Protein AF-A0A261BVT7-F1 (afdb_monomer_lite)

Organism: NCBI:txid1503980

pLDDT: mean 79.09, std 13.69, range [41.91, 94.5]

Secondary structure (DSSP, 8-state):
-PPPPP-TTS-GGGSS-HHHHHHHHTS--GGGTS---THHHHHHHHHHHHHHHHHHHHHHHHTTSPPPSB-TTT-SB--S-HHHHHH-----TTT--TTTTT-EEEHHHHHHHH---HHHHHTSSSPPP-EEE--SS-TTSPPEEEEETT-

Foldseek 3Di:
DDDDDDDPPDDPVVPQPPVNVVVVVPDDPCVVVDPPDPVVVVVLVVVVVVVVVVLVVVLVVVPVDDQDQAAPPPRHGQDDAPCCSQFVHRHHPVRADCPPQFPWDWPVRCCVVVVDDPCRQDPDPPHFTWDWAQDPVDNPDGTITIGGNND

Radius of gyration: 29.92 Å; chains: 1; bounding box: 93×39×51 Å

InterPro domains:
  IPR000465 XPA/RAD14 [PTHR10142] (12-151)
  IPR000465 XPA/RAD14 [TIGR00598] (71-151)
  IPR009061 Putative DNA-binding domain superfamily [SSF46955] (101-151)
  IPR022652 Zinc finger, XPA-type, conserved site [PF01286] (69-99)
  IPR022656 XPA, C-terminal [PF05181] (101-151)
  IPR037129 XPA domain superfamily [G3DSA:3.90.530.10] (66-151)

Structure (mmCIF, N/CA/C/O backbone):
data_AF-A0A261BVT7-F1
#
_entry.id   AF-A0A261BVT7-F1
#
loop_
_atom_site.group_PDB
_atom_site.id
_atom_site.type_symbol
_atom_site.label_atom_id
_atom_site.label_alt_id
_atom_site.label_comp_id
_atom_site.label_asym_id
_atom_site.label_entity_id
_atom_site.label_seq_id
_atom_site.pdbx_PDB_ins_code
_atom_site.Cartn_x
_atom_site.Cartn_y
_atom_site.Cartn_z
_atom_site.occupancy
_atom_site.B_iso_or_equiv
_atom_site.auth_seq_id
_atom_site.auth_comp_id
_atom_site.auth_asym_id
_atom_site.auth_atom_id
_atom_site.pdbx_PDB_model_num
ATOM 1 N N . MET A 1 1 ? 75.174 -2.962 -28.114 1.00 41.91 1 MET A N 1
ATOM 2 C CA . MET A 1 1 ? 73.887 -2.238 -28.011 1.00 41.91 1 MET A CA 1
ATOM 3 C C . MET A 1 1 ? 74.104 -0.997 -27.157 1.00 41.91 1 MET A C 1
ATOM 5 O O . MET A 1 1 ? 74.543 -1.168 -26.023 1.00 41.91 1 MET A O 1
ATOM 9 N N . PRO A 1 2 ? 73.904 0.227 -27.673 1.00 44.81 2 PRO A N 1
ATOM 10 C CA . PRO A 1 2 ? 74.130 1.431 -26.883 1.00 44.81 2 PRO A CA 1
ATOM 11 C C . PRO A 1 2 ? 72.996 1.585 -25.864 1.00 44.81 2 PRO A C 1
ATOM 13 O O . PRO A 1 2 ? 71.818 1.528 -26.219 1.00 44.81 2 PRO A O 1
ATOM 16 N N . LYS A 1 3 ? 73.344 1.744 -24.584 1.00 52.00 3 LYS A N 1
ATOM 17 C CA . LYS A 1 3 ? 72.365 2.077 -23.545 1.00 52.00 3 LYS A CA 1
ATOM 18 C C . LYS A 1 3 ? 71.929 3.529 -23.745 1.00 52.00 3 LYS A C 1
ATOM 20 O O . LYS A 1 3 ? 72.777 4.415 -23.800 1.00 52.00 3 LYS A O 1
ATOM 25 N N . ARG A 1 4 ? 70.618 3.760 -23.890 1.00 57.75 4 ARG A N 1
ATOM 26 C CA . ARG A 1 4 ? 70.042 5.110 -23.989 1.00 57.75 4 ARG A CA 1
ATOM 27 C C . ARG A 1 4 ? 70.351 5.870 -22.699 1.00 57.75 4 ARG A C 1
ATOM 29 O O . ARG A 1 4 ? 69.926 5.450 -21.627 1.00 57.75 4 ARG A O 1
ATOM 36 N N . GLY A 1 5 ? 71.122 6.948 -22.813 1.00 56.19 5 GLY A N 1
ATOM 37 C CA . GLY A 1 5 ? 71.353 7.888 -21.722 1.00 56.19 5 GLY A CA 1
ATOM 38 C C . GLY A 1 5 ? 70.096 8.714 -21.461 1.00 56.19 5 GLY A C 1
ATOM 39 O O . GLY A 1 5 ? 69.426 9.141 -22.400 1.00 56.19 5 GLY A O 1
ATOM 40 N N . TYR A 1 6 ? 69.767 8.908 -20.186 1.00 54.75 6 TYR A N 1
ATOM 41 C CA . TYR A 1 6 ? 68.692 9.793 -19.748 1.00 54.75 6 TYR A CA 1
ATOM 42 C C . TYR A 1 6 ? 69.136 11.252 -19.908 1.00 54.75 6 TYR A C 1
ATOM 44 O O . TYR A 1 6 ? 70.180 11.632 -19.380 1.00 54.75 6 TYR A O 1
ATOM 52 N N . ASN A 1 7 ? 68.355 12.049 -20.644 1.00 53.72 7 ASN A N 1
ATOM 53 C CA . ASN A 1 7 ? 68.636 13.460 -20.902 1.00 53.72 7 ASN A CA 1
ATOM 54 C C . ASN A 1 7 ? 67.573 14.317 -20.180 1.00 53.72 7 ASN A C 1
ATOM 56 O O . ASN A 1 7 ? 66.395 14.230 -20.529 1.00 53.72 7 ASN A O 1
ATOM 60 N N . PRO A 1 8 ? 67.935 15.104 -19.153 1.00 53.03 8 PRO A N 1
ATOM 61 C CA . PRO A 1 8 ? 66.975 15.714 -18.226 1.00 53.03 8 PRO A CA 1
ATOM 62 C C . PRO A 1 8 ? 66.266 16.974 -18.760 1.00 53.03 8 PRO A C 1
ATOM 64 O O . PRO A 1 8 ? 65.422 17.525 -18.061 1.00 53.03 8 PRO A O 1
ATOM 67 N N . SER A 1 9 ? 66.577 17.417 -19.982 1.00 56.00 9 SER A N 1
ATOM 68 C CA . SER A 1 9 ? 66.140 18.711 -20.538 1.00 56.00 9 SER A CA 1
ATOM 69 C C . SER A 1 9 ? 64.932 18.647 -21.488 1.00 56.00 9 SER A C 1
ATOM 71 O O . SER A 1 9 ? 64.625 19.646 -22.129 1.00 56.00 9 SER A O 1
ATOM 73 N N . ALA A 1 10 ? 64.271 17.494 -21.633 1.00 54.81 10 ALA A N 1
ATOM 74 C CA . ALA A 1 10 ? 63.135 17.328 -22.547 1.00 54.81 10 ALA A CA 1
ATOM 75 C C . ALA A 1 10 ? 61.794 17.675 -21.865 1.00 54.81 10 ALA A C 1
ATOM 77 O O . ALA A 1 10 ? 61.573 17.291 -20.710 1.00 54.81 10 ALA A O 1
ATOM 78 N N . SER A 1 11 ? 60.911 18.388 -22.573 1.00 62.41 11 SER A N 1
ATOM 79 C CA . SER A 1 11 ? 59.535 18.703 -22.151 1.00 62.41 11 SER A CA 1
ATOM 80 C C . SER A 1 11 ? 58.734 17.421 -21.874 1.00 62.41 11 SER A C 1
ATOM 82 O O . SER A 1 11 ? 59.046 16.358 -22.409 1.00 62.41 11 SER A O 1
ATOM 84 N N . GLU A 1 12 ? 57.720 17.482 -20.999 1.00 57.53 12 GLU A N 1
ATOM 85 C CA . GLU A 1 12 ? 56.992 16.282 -20.531 1.00 57.53 12 GLU A CA 1
ATOM 86 C C . GLU A 1 12 ? 56.372 15.450 -21.665 1.00 57.53 12 GLU A C 1
ATOM 88 O O . GLU A 1 12 ? 56.275 14.230 -21.553 1.00 57.53 12 GLU A O 1
ATOM 93 N N . GLU A 1 13 ? 56.054 16.081 -22.794 1.00 53.75 13 GLU A N 1
ATOM 94 C CA . GLU A 1 13 ? 55.512 15.424 -23.985 1.00 53.75 13 GLU A CA 1
ATOM 95 C C . GLU A 1 13 ? 56.545 14.566 -24.739 1.00 53.75 13 GLU A C 1
ATOM 97 O O . GLU A 1 13 ? 56.171 13.602 -25.413 1.00 53.75 13 GLU A O 1
ATOM 102 N N . ASP A 1 14 ? 57.843 14.846 -24.600 1.00 55.53 14 ASP A N 1
ATOM 103 C CA . ASP A 1 14 ? 58.936 14.100 -25.245 1.00 55.53 14 ASP A CA 1
ATOM 104 C C . ASP A 1 14 ? 59.405 12.886 -24.428 1.00 55.53 14 ASP A C 1
ATOM 106 O O . ASP A 1 14 ? 60.167 1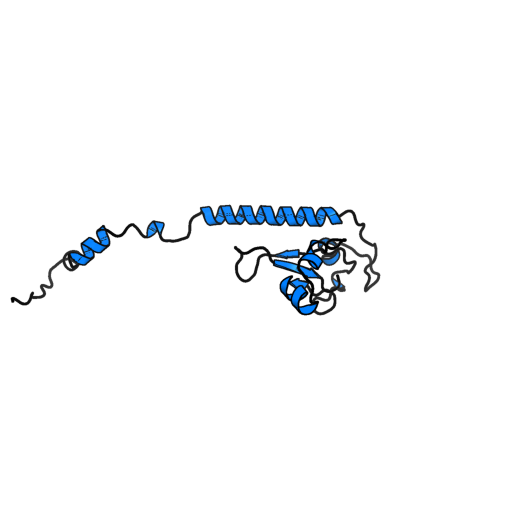2.048 -24.917 1.00 55.53 14 ASP A O 1
ATOM 110 N N . LYS A 1 15 ? 58.928 12.755 -23.184 1.00 61.94 15 LYS A N 1
ATOM 111 C CA . LYS A 1 15 ? 59.216 11.606 -22.307 1.00 61.94 15 LYS A CA 1
ATOM 112 C C . LYS A 1 15 ? 58.248 10.444 -22.505 1.00 61.94 15 LYS A C 1
ATOM 114 O O . LYS A 1 15 ? 58.537 9.337 -22.053 1.00 61.94 15 LYS A O 1
ATOM 119 N N . ILE A 1 16 ? 57.120 10.682 -23.173 1.00 64.19 16 ILE A N 1
ATOM 120 C CA . ILE A 1 16 ? 56.089 9.667 -23.376 1.00 64.19 16 ILE A CA 1
ATOM 121 C C . ILE A 1 16 ? 56.555 8.720 -24.491 1.00 64.19 16 ILE A C 1
ATOM 123 O O . ILE A 1 16 ? 56.789 9.173 -25.620 1.00 64.19 16 ILE A O 1
ATOM 127 N N . PRO A 1 17 ? 56.714 7.414 -24.213 1.00 77.00 17 PRO A N 1
ATOM 128 C CA . PRO A 1 17 ? 57.124 6.453 -25.223 1.00 77.00 17 PRO A CA 1
ATOM 129 C C . PRO A 1 17 ? 56.125 6.446 -26.384 1.00 77.00 17 PRO A C 1
ATOM 131 O O . PRO A 1 17 ? 54.917 6.513 -26.180 1.00 77.00 17 PRO A O 1
ATOM 134 N N . ILE A 1 18 ? 56.630 6.323 -27.617 1.00 73.75 18 ILE A N 1
ATOM 135 C CA . ILE A 1 18 ? 55.820 6.310 -28.854 1.00 73.75 18 ILE A CA 1
ATOM 136 C C . ILE A 1 18 ? 54.631 5.347 -28.767 1.00 73.75 18 ILE A C 1
ATOM 138 O O . ILE A 1 18 ? 53.552 5.655 -29.258 1.00 73.75 18 ILE A O 1
ATOM 142 N N . VAL A 1 19 ? 54.822 4.204 -28.106 1.00 71.75 19 VAL A N 1
ATOM 143 C CA . VAL A 1 19 ? 53.765 3.217 -27.878 1.00 71.75 19 VAL A CA 1
ATOM 144 C C . VAL A 1 19 ? 52.605 3.835 -27.096 1.00 71.75 19 VAL A C 1
ATOM 146 O O . VAL A 1 19 ? 51.465 3.716 -27.510 1.00 71.75 19 VAL A O 1
ATOM 149 N N . GLU A 1 20 ? 52.880 4.560 -26.018 1.00 70.25 20 GLU A N 1
ATOM 150 C CA . GLU A 1 20 ? 51.851 5.180 -25.179 1.00 70.25 20 GLU A CA 1
ATOM 151 C C . GLU A 1 20 ? 51.137 6.343 -25.884 1.00 70.25 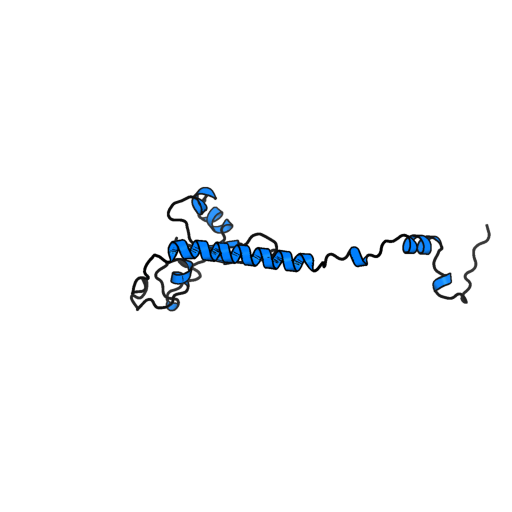20 GLU A C 1
ATOM 153 O O . GLU A 1 20 ? 49.933 6.516 -25.704 1.00 70.25 20 GLU A O 1
ATOM 158 N N . LYS A 1 21 ? 51.830 7.076 -26.769 1.00 73.69 21 LYS A N 1
ATOM 159 C CA . LYS A 1 21 ? 51.184 8.063 -27.655 1.00 73.69 21 LYS A CA 1
ATOM 160 C C . LYS A 1 21 ? 50.197 7.391 -28.614 1.00 73.69 21 LYS A C 1
ATOM 162 O O . LYS A 1 21 ? 49.055 7.824 -28.699 1.00 73.69 21 LYS A O 1
ATOM 167 N N . LEU A 1 22 ? 50.609 6.295 -29.256 1.00 71.81 22 LEU A N 1
ATOM 168 C CA . LEU A 1 22 ? 49.756 5.520 -30.166 1.00 71.81 22 LEU A CA 1
ATOM 169 C C . LEU A 1 22 ? 48.567 4.864 -29.449 1.00 71.81 22 LEU A C 1
ATOM 171 O O . LEU A 1 22 ? 47.490 4.768 -30.028 1.00 71.81 22 LEU A O 1
ATOM 175 N N . TYR A 1 23 ? 48.739 4.420 -28.200 1.00 68.81 23 TYR A N 1
ATOM 176 C CA . TYR A 1 23 ? 47.635 3.889 -27.393 1.00 68.81 23 TYR A CA 1
ATOM 177 C C . TYR A 1 23 ? 46.614 4.976 -27.042 1.00 68.81 23 TYR A C 1
ATOM 179 O O . TYR A 1 23 ? 45.418 4.723 -27.127 1.00 68.81 23 TYR A O 1
ATOM 187 N N . ARG A 1 24 ? 47.073 6.185 -26.698 1.00 66.81 24 ARG A N 1
ATOM 188 C CA . ARG A 1 24 ? 46.198 7.316 -26.358 1.00 66.81 24 ARG A CA 1
ATOM 189 C C . ARG A 1 24 ? 45.479 7.898 -27.578 1.00 66.81 24 ARG A C 1
ATOM 191 O O . ARG A 1 24 ? 44.337 8.314 -27.459 1.00 66.81 24 ARG A O 1
ATOM 198 N N . GLU A 1 25 ? 46.135 7.917 -28.736 1.00 66.62 25 GLU A N 1
ATOM 199 C CA . GLU A 1 25 ? 45.563 8.407 -30.000 1.00 66.62 25 GLU A CA 1
ATOM 200 C C . GLU A 1 25 ? 44.492 7.459 -30.569 1.00 66.62 25 GLU A C 1
ATOM 202 O O . GLU A 1 25 ? 43.563 7.911 -31.229 1.00 66.62 25 GLU A O 1
ATOM 207 N N . ASN A 1 26 ? 44.584 6.156 -30.270 1.00 64.38 26 ASN A N 1
ATOM 208 C CA . ASN A 1 26 ? 43.607 5.145 -30.693 1.00 64.38 26 ASN A CA 1
ATOM 209 C C . ASN A 1 26 ? 42.563 4.788 -29.616 1.00 64.38 26 ASN A C 1
ATOM 211 O O . ASN A 1 26 ? 41.742 3.901 -29.848 1.00 64.38 26 ASN A O 1
ATOM 215 N N . GLN A 1 27 ? 42.582 5.432 -28.443 1.00 62.31 27 GLN A N 1
ATOM 216 C CA . GLN A 1 27 ? 41.505 5.296 -27.461 1.00 62.31 27 GLN A CA 1
ATOM 217 C C . GLN A 1 27 ? 40.349 6.221 -27.849 1.00 62.31 27 GLN A C 1
ATOM 219 O O . GLN A 1 27 ? 40.492 7.444 -27.854 1.00 62.31 27 GLN A O 1
ATOM 224 N N . GLU A 1 28 ? 39.196 5.632 -28.171 1.00 59.94 28 GLU A N 1
ATOM 225 C CA . GLU A 1 28 ? 37.935 6.369 -28.271 1.00 59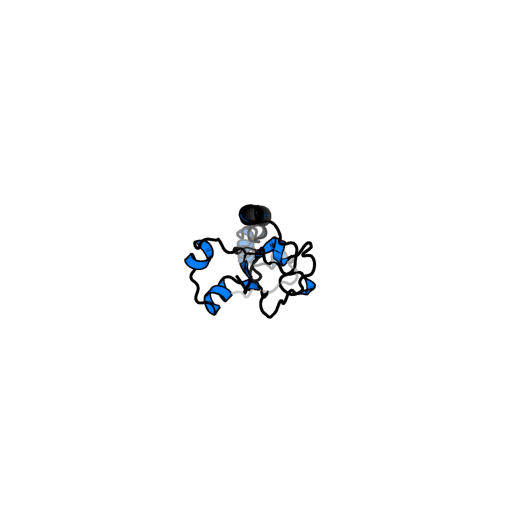.94 28 GLU A CA 1
ATOM 226 C C . GLU A 1 28 ? 37.676 7.090 -26.941 1.00 59.94 28 GLU A C 1
ATOM 228 O O . GLU A 1 28 ? 37.994 6.570 -25.871 1.00 59.94 28 GLU A O 1
ATOM 233 N N . SER A 1 29 ? 37.157 8.317 -26.990 1.00 59.72 29 SER A N 1
ATOM 234 C CA . SER A 1 29 ? 36.967 9.113 -25.784 1.00 59.72 29 SER A CA 1
ATOM 235 C C . SER A 1 29 ? 36.029 8.396 -24.808 1.00 59.72 29 SER A C 1
ATOM 237 O O . SER A 1 29 ? 34.837 8.224 -25.069 1.00 59.72 29 SER A O 1
ATOM 239 N N . ASP A 1 30 ? 36.542 8.070 -23.619 1.00 54.84 30 ASP A N 1
ATOM 240 C CA . ASP A 1 30 ? 35.761 7.504 -22.505 1.00 54.84 30 ASP A CA 1
ATOM 241 C C . ASP A 1 30 ? 34.600 8.420 -22.054 1.00 54.84 30 ASP A C 1
ATOM 243 O O . ASP A 1 30 ? 33.787 8.039 -21.214 1.00 54.84 30 ASP A O 1
ATOM 247 N N . ALA A 1 31 ? 34.475 9.617 -22.640 1.00 54.06 31 ALA A N 1
ATOM 248 C CA . ALA A 1 31 ? 33.324 10.505 -22.510 1.00 54.06 31 ALA A CA 1
ATOM 249 C C . ALA A 1 31 ? 31.991 9.819 -22.872 1.00 54.06 31 ALA A C 1
ATOM 251 O O . ALA A 1 31 ? 30.967 10.161 -22.292 1.00 54.06 31 ALA A O 1
ATOM 252 N N . VAL A 1 32 ? 32.004 8.836 -23.782 1.00 53.09 32 VAL A N 1
ATOM 253 C CA . VAL A 1 32 ? 30.837 7.991 -24.123 1.00 53.09 32 VAL A CA 1
ATOM 254 C C . VAL A 1 32 ? 30.810 6.673 -23.325 1.00 53.09 32 VAL A C 1
ATOM 256 O O . VAL A 1 32 ? 29.826 5.940 -23.356 1.00 53.09 32 VAL A O 1
ATOM 259 N N . GLY A 1 33 ? 31.866 6.362 -22.568 1.00 52.06 33 GLY A N 1
ATOM 260 C CA . GLY A 1 33 ? 31.965 5.161 -21.728 1.00 52.06 33 GLY A CA 1
ATOM 261 C C . GLY A 1 33 ? 31.414 5.327 -20.305 1.00 52.06 33 GLY A C 1
ATOM 262 O O . GLY A 1 33 ? 31.266 4.339 -19.583 1.00 52.06 33 GLY A O 1
ATOM 263 N N . GLY A 1 34 ? 31.100 6.555 -19.880 1.00 51.72 34 GLY A N 1
ATOM 264 C CA . GLY A 1 34 ? 30.497 6.841 -18.578 1.00 51.72 34 GLY A CA 1
ATOM 265 C C . GLY A 1 34 ? 28.973 6.727 -18.627 1.00 51.72 34 GLY A C 1
ATOM 266 O O . GLY A 1 34 ? 28.317 7.607 -19.168 1.00 51.72 34 GLY A O 1
ATOM 267 N N . GLY A 1 35 ? 28.403 5.664 -18.052 1.00 54.34 35 GLY A N 1
ATOM 268 C CA . GLY A 1 35 ? 26.960 5.362 -18.036 1.00 54.34 35 GLY A CA 1
ATOM 269 C C . GLY A 1 35 ? 26.076 6.304 -17.199 1.00 54.34 35 GLY A C 1
ATOM 270 O O . GLY A 1 35 ? 25.351 5.840 -16.324 1.00 54.34 35 GLY A O 1
ATOM 271 N N . PHE A 1 36 ? 26.139 7.607 -17.467 1.00 49.12 36 PHE A N 1
ATOM 272 C CA . PHE A 1 36 ? 25.205 8.637 -17.010 1.00 49.12 36 PHE A CA 1
ATOM 273 C C . PHE A 1 36 ? 24.622 9.320 -18.254 1.00 49.12 36 PHE A C 1
ATOM 275 O O . PHE A 1 36 ? 25.062 10.397 -18.644 1.00 49.12 36 PHE A O 1
ATOM 282 N N . CYS A 1 37 ? 23.693 8.654 -18.936 1.00 55.12 37 CYS A N 1
ATOM 283 C CA . CYS A 1 37 ? 22.923 9.244 -20.030 1.00 55.12 37 CYS A CA 1
ATOM 284 C C . CYS A 1 37 ? 21.598 9.796 -19.483 1.00 55.12 37 CYS A C 1
ATOM 286 O O . CYS A 1 37 ? 20.912 9.089 -18.752 1.00 55.12 37 CYS A O 1
ATOM 288 N N . ASP A 1 38 ? 21.214 11.020 -19.859 1.00 55.12 38 ASP A N 1
ATOM 289 C CA . ASP A 1 38 ? 19.917 11.631 -19.505 1.00 55.12 38 ASP A CA 1
ATOM 290 C C . ASP A 1 38 ? 18.705 10.758 -19.914 1.00 55.12 38 ASP A C 1
ATOM 292 O O . ASP A 1 38 ? 17.642 10.821 -19.295 1.00 55.12 38 ASP A O 1
ATOM 296 N N . ASP A 1 39 ? 18.871 9.872 -20.906 1.00 58.62 39 ASP A N 1
ATOM 297 C CA . ASP A 1 39 ? 17.891 8.840 -21.275 1.00 58.62 39 ASP A CA 1
ATOM 298 C C . ASP A 1 39 ? 17.489 7.924 -20.100 1.00 58.62 39 ASP A C 1
ATOM 300 O O . ASP A 1 39 ? 16.347 7.459 -20.040 1.00 58.62 39 ASP A O 1
ATOM 304 N N . ASP A 1 40 ? 18.392 7.655 -19.147 1.00 63.59 40 ASP A N 1
ATOM 305 C CA . ASP A 1 40 ? 18.088 6.807 -17.987 1.00 63.59 40 ASP A CA 1
ATOM 306 C C . ASP A 1 40 ? 17.066 7.467 -17.039 1.00 63.59 40 ASP A C 1
ATOM 308 O O . ASP A 1 40 ? 16.251 6.759 -16.431 1.00 63.59 40 ASP A O 1
ATOM 312 N N . ASP A 1 41 ? 17.065 8.799 -16.945 1.00 71.31 41 ASP A N 1
ATOM 313 C CA . ASP A 1 41 ? 16.171 9.554 -16.064 1.00 71.31 41 ASP A CA 1
ATOM 314 C C . ASP A 1 41 ? 14.753 9.648 -16.655 1.00 71.31 41 ASP A C 1
ATOM 316 O O . ASP A 1 41 ? 13.774 9.348 -15.963 1.00 71.31 41 ASP A O 1
ATOM 320 N N . GLU A 1 42 ? 14.613 9.922 -17.960 1.00 76.50 42 GLU A N 1
ATOM 321 C CA . GLU A 1 42 ? 13.298 9.943 -18.629 1.00 76.50 42 GLU A CA 1
ATOM 322 C C . GLU A 1 42 ? 12.613 8.560 -18.575 1.00 76.50 42 GLU A C 1
ATOM 324 O O . GLU A 1 42 ? 11.400 8.424 -18.353 1.00 76.50 42 GLU A O 1
ATOM 329 N N . VAL A 1 43 ? 13.396 7.488 -18.735 1.00 77.69 43 VAL A N 1
ATOM 330 C CA . VAL A 1 43 ? 12.893 6.113 -18.625 1.00 77.69 43 VAL A CA 1
ATOM 331 C C . VAL A 1 43 ? 12.406 5.813 -17.206 1.00 77.69 43 VAL A C 1
ATOM 333 O O . VAL A 1 43 ? 11.394 5.116 -17.040 1.00 77.69 43 VAL A O 1
ATOM 336 N N . GLN A 1 44 ? 13.091 6.324 -16.183 1.00 77.19 44 GLN A N 1
ATOM 337 C CA . GLN A 1 44 ? 12.691 6.152 -14.791 1.00 77.19 44 GLN A CA 1
ATOM 338 C C . GLN A 1 44 ? 11.375 6.883 -14.486 1.00 77.19 44 GLN A C 1
ATOM 340 O O . GLN A 1 44 ? 10.457 6.260 -13.942 1.00 77.19 44 GLN A O 1
ATOM 345 N N . GLU A 1 45 ? 11.224 8.139 -14.908 1.00 80.81 45 GLU A N 1
ATOM 346 C CA . GLU A 1 45 ? 9.981 8.902 -14.720 1.00 80.81 45 GLU A CA 1
ATOM 347 C C . GLU A 1 45 ? 8.782 8.209 -15.378 1.00 80.81 45 GLU A C 1
ATOM 349 O O . GLU A 1 45 ? 7.716 8.044 -14.775 1.00 80.81 45 GLU A O 1
ATOM 354 N N . ARG A 1 46 ? 8.959 7.708 -16.607 1.00 83.44 46 ARG A N 1
ATOM 355 C CA . ARG A 1 46 ? 7.911 6.957 -17.311 1.00 83.44 46 ARG A CA 1
ATOM 356 C C . ARG A 1 46 ? 7.478 5.717 -16.526 1.00 83.44 46 ARG A C 1
ATOM 358 O O . ARG A 1 46 ? 6.288 5.397 -16.477 1.00 83.44 46 ARG A O 1
ATOM 365 N N . ARG A 1 47 ? 8.421 4.995 -15.912 1.00 80.62 47 ARG A N 1
ATOM 366 C CA . ARG A 1 47 ? 8.114 3.814 -15.083 1.00 80.62 47 ARG A CA 1
ATOM 367 C C . ARG A 1 47 ? 7.310 4.188 -13.843 1.00 80.62 47 ARG A C 1
ATOM 369 O O . ARG A 1 47 ? 6.391 3.450 -13.487 1.00 80.62 47 ARG A O 1
ATOM 376 N N . GLU A 1 48 ? 7.633 5.312 -13.216 1.00 82.62 48 GLU A N 1
ATOM 377 C CA . GLU A 1 48 ? 6.924 5.834 -12.045 1.00 82.62 48 GLU A CA 1
ATOM 378 C C . GLU A 1 48 ? 5.487 6.225 -12.383 1.00 82.62 48 GLU A C 1
ATOM 380 O O . GLU A 1 48 ? 4.553 5.758 -11.732 1.00 82.62 48 GLU A O 1
ATOM 385 N N . GLN A 1 49 ? 5.277 6.946 -13.484 1.00 84.25 49 GLN A N 1
ATOM 386 C CA . GLN A 1 49 ? 3.932 7.288 -13.954 1.00 84.25 49 GLN A CA 1
ATOM 387 C C . GLN A 1 49 ? 3.075 6.038 -14.220 1.00 84.25 49 GLN A C 1
ATOM 389 O O . GLN A 1 49 ? 1.891 5.984 -13.868 1.00 84.25 49 GLN A O 1
ATOM 394 N N . ILE A 1 50 ? 3.667 4.996 -14.818 1.00 83.38 50 ILE A N 1
ATOM 395 C CA . ILE A 1 50 ? 2.973 3.727 -15.076 1.00 83.38 50 ILE A CA 1
ATOM 396 C C . ILE A 1 50 ? 2.593 3.034 -13.763 1.00 83.38 50 ILE A C 1
ATOM 398 O O . ILE A 1 50 ? 1.489 2.484 -13.664 1.00 83.38 50 ILE A O 1
ATOM 402 N N . SER A 1 51 ? 3.479 3.017 -12.766 1.00 82.12 51 SER A N 1
ATOM 403 C CA . SER A 1 51 ? 3.191 2.337 -11.505 1.00 82.12 51 SER A CA 1
ATOM 404 C C . SER A 1 51 ? 2.159 3.079 -10.661 1.00 82.12 51 SER A C 1
ATOM 406 O O . SER A 1 51 ? 1.224 2.445 -10.162 1.00 82.12 51 SER A O 1
ATOM 408 N N . GLU A 1 52 ? 2.218 4.409 -10.614 1.00 83.69 52 GLU A N 1
ATOM 409 C CA . GLU A 1 52 ? 1.184 5.232 -9.988 1.00 83.69 52 GLU A CA 1
ATOM 410 C C . GLU A 1 52 ? -0.185 5.031 -10.638 1.00 83.69 52 GLU A C 1
ATOM 412 O O . GLU A 1 52 ? -1.192 4.865 -9.947 1.00 83.69 52 GLU A O 1
ATOM 417 N N . MET A 1 53 ? -0.246 5.001 -11.973 1.00 82.44 53 MET A N 1
ATOM 418 C CA . MET A 1 53 ? -1.502 4.776 -12.688 1.00 82.44 53 MET A CA 1
ATOM 419 C C . MET A 1 53 ? -2.090 3.394 -12.379 1.00 82.44 53 MET A C 1
ATOM 421 O O . MET A 1 53 ? -3.307 3.256 -12.231 1.00 82.44 53 MET A O 1
ATOM 425 N N . ARG A 1 54 ? -1.243 2.363 -12.251 1.00 83.75 54 ARG A N 1
ATOM 426 C CA . ARG A 1 54 ? -1.678 1.017 -11.847 1.00 83.75 54 ARG A CA 1
ATOM 427 C C . ARG A 1 54 ? -2.233 1.006 -10.426 1.00 83.75 54 ARG A C 1
ATOM 429 O O . ARG A 1 54 ? -3.286 0.408 -10.217 1.00 83.75 54 ARG A O 1
ATOM 436 N N . GLN A 1 55 ? -1.571 1.681 -9.487 1.00 80.88 55 GLN A N 1
ATOM 437 C CA . GLN A 1 55 ? -2.041 1.787 -8.105 1.00 80.88 55 GLN A CA 1
ATOM 438 C C . GLN A 1 55 ? -3.388 2.519 -8.037 1.00 80.88 55 GLN A C 1
ATOM 440 O O . GLN A 1 55 ? -4.344 1.984 -7.484 1.00 80.88 55 GLN A O 1
ATOM 445 N N . LYS A 1 56 ? -3.514 3.671 -8.711 1.00 81.44 56 LYS A N 1
ATOM 446 C CA . LYS A 1 56 ? -4.770 4.438 -8.787 1.00 81.44 56 LYS A CA 1
ATOM 447 C C . LYS A 1 56 ? -5.925 3.609 -9.354 1.00 81.44 56 LYS A C 1
ATOM 449 O O . LYS A 1 56 ? -7.038 3.683 -8.845 1.00 81.44 56 LYS A O 1
ATOM 454 N N . ARG A 1 57 ? -5.674 2.790 -10.384 1.00 80.88 57 ARG A N 1
ATOM 455 C CA . ARG A 1 57 ? -6.690 1.872 -10.933 1.00 80.88 57 ARG A CA 1
ATOM 456 C C . ARG A 1 57 ? -7.096 0.791 -9.933 1.00 80.88 57 ARG A C 1
ATOM 458 O O . ARG A 1 57 ? -8.284 0.517 -9.813 1.00 80.88 57 ARG A O 1
ATOM 465 N N . ALA A 1 58 ? -6.137 0.184 -9.233 1.00 77.38 58 ALA A N 1
ATOM 466 C CA . ALA A 1 58 ? -6.427 -0.814 -8.204 1.00 77.38 58 ALA A CA 1
ATOM 467 C C . ALA A 1 58 ? -7.254 -0.221 -7.051 1.00 77.38 58 ALA A C 1
ATOM 469 O O . ALA A 1 58 ? -8.239 -0.829 -6.635 1.00 77.38 58 ALA A O 1
ATOM 470 N N . ASP A 1 59 ? -6.915 0.986 -6.597 1.00 78.38 59 ASP A N 1
ATOM 471 C CA . ASP A 1 59 ? -7.656 1.681 -5.542 1.00 78.38 59 ASP A CA 1
ATOM 472 C C . ASP A 1 59 ? -9.062 2.108 -6.006 1.00 78.38 59 ASP A C 1
ATOM 474 O O . ASP A 1 59 ? -10.029 1.969 -5.257 1.00 78.38 59 ASP A O 1
ATOM 478 N N . ALA A 1 60 ? -9.221 2.529 -7.266 1.00 76.44 60 ALA A N 1
ATOM 479 C CA . ALA A 1 60 ? -10.520 2.899 -7.835 1.00 76.44 60 ALA A CA 1
ATOM 480 C C . ALA A 1 60 ? -11.519 1.730 -7.918 1.00 76.44 60 ALA A C 1
ATOM 482 O O . ALA A 1 60 ? -12.722 1.945 -7.805 1.00 76.44 60 ALA A O 1
ATOM 483 N N . ILE A 1 61 ? -11.051 0.486 -8.077 1.00 73.88 61 ILE A N 1
ATOM 484 C CA . ILE A 1 61 ? -11.933 -0.696 -8.040 1.00 73.88 61 ILE A CA 1
ATOM 485 C C . ILE A 1 61 ? -12.576 -0.853 -6.652 1.00 73.88 61 ILE A C 1
ATOM 487 O O . ILE A 1 61 ? -13.679 -1.385 -6.533 1.00 73.88 61 ILE A O 1
ATOM 491 N N . HIS A 1 62 ? -11.900 -0.394 -5.598 1.00 69.31 62 HIS A N 1
ATOM 492 C CA . HIS A 1 62 ? -12.316 -0.582 -4.209 1.00 69.31 62 HIS A CA 1
ATOM 493 C C . HIS A 1 62 ? -12.912 0.668 -3.547 1.00 69.31 62 HIS A C 1
ATOM 495 O O . HIS A 1 62 ? -13.473 0.560 -2.456 1.00 69.31 62 HIS A O 1
ATOM 501 N N . SER A 1 63 ? -12.872 1.828 -4.211 1.00 67.50 63 SER A N 1
ATOM 502 C CA . SER A 1 63 ? -13.462 3.084 -3.717 1.00 67.50 63 SER A CA 1
ATOM 503 C C . SER A 1 63 ? -14.992 3.060 -3.633 1.00 67.50 63 SER A C 1
ATOM 505 O O . SER A 1 63 ? -15.592 3.929 -3.010 1.00 67.50 63 SER A O 1
ATOM 507 N N . SER A 1 64 ? -15.634 2.056 -4.237 1.00 68.75 64 SER A N 1
ATOM 508 C CA . SER A 1 64 ? -17.089 1.864 -4.172 1.00 68.75 64 SER A CA 1
ATOM 509 C C . SER A 1 64 ? -17.576 1.370 -2.802 1.00 68.75 64 SER A C 1
ATOM 511 O O . SER A 1 64 ? -18.780 1.349 -2.553 1.00 68.75 64 SER A O 1
ATOM 513 N N . ILE A 1 65 ? -16.669 0.951 -1.912 1.00 76.50 65 ILE A N 1
ATOM 514 C CA . ILE A 1 65 ? -17.015 0.469 -0.571 1.00 76.50 65 ILE A CA 1
ATOM 515 C C . ILE A 1 65 ? -17.119 1.667 0.376 1.00 76.50 65 ILE A C 1
ATOM 517 O O . ILE A 1 65 ? -16.153 2.404 0.571 1.00 76.50 65 ILE A O 1
ATOM 521 N N . LYS A 1 66 ? -18.299 1.853 0.978 1.00 75.00 66 LYS A N 1
ATOM 522 C CA . LYS A 1 66 ? -18.536 2.920 1.954 1.00 75.00 66 LYS A CA 1
ATOM 523 C C . LYS A 1 66 ? -17.721 2.661 3.226 1.00 75.00 66 LYS A C 1
ATOM 525 O O . LYS A 1 66 ? -17.733 1.545 3.744 1.00 75.00 66 LYS A O 1
ATOM 530 N N . ALA A 1 67 ? -17.057 3.703 3.727 1.00 74.38 67 ALA A N 1
ATOM 531 C CA . ALA A 1 67 ? -16.402 3.675 5.029 1.00 74.38 67 ALA A CA 1
ATOM 532 C C . ALA A 1 67 ? -17.414 3.385 6.144 1.00 74.38 67 ALA A C 1
ATOM 534 O O . ALA A 1 67 ? -18.482 4.006 6.147 1.00 74.38 67 ALA A O 1
ATOM 535 N N . PRO A 1 68 ? -17.124 2.444 7.058 1.00 81.00 68 PRO A N 1
ATOM 536 C CA . PRO A 1 68 ? -17.909 2.298 8.269 1.00 81.00 68 PRO A CA 1
ATOM 537 C C . PRO A 1 68 ? -17.717 3.529 9.151 1.00 81.00 68 PRO A C 1
ATOM 539 O O . PRO A 1 68 ? -16.647 4.134 9.167 1.00 81.00 68 PRO A O 1
ATOM 542 N N . ASP A 1 69 ? -18.758 3.881 9.900 1.00 81.81 69 ASP A N 1
ATOM 543 C CA . ASP A 1 69 ? -18.759 5.100 10.708 1.00 81.81 69 ASP A CA 1
ATOM 544 C C . ASP A 1 69 ? -17.874 4.967 11.959 1.00 81.81 69 ASP A C 1
ATOM 546 O O . ASP A 1 69 ? -17.444 5.978 12.507 1.00 81.81 69 ASP A O 1
ATOM 550 N N . ASN A 1 70 ? -17.555 3.745 12.403 1.00 88.88 70 ASN A N 1
ATOM 551 C CA . ASN A 1 70 ? -16.845 3.469 13.653 1.00 88.88 70 ASN A CA 1
ATOM 552 C C . ASN A 1 70 ? -15.599 2.596 13.435 1.00 88.88 70 ASN A C 1
ATOM 554 O O . ASN A 1 70 ? -15.553 1.744 12.549 1.00 88.88 70 ASN A O 1
ATOM 558 N N . CYS A 1 71 ? -14.585 2.809 14.275 1.00 89.81 71 CYS A N 1
ATOM 559 C CA . CYS A 1 71 ? -13.362 2.013 14.330 1.00 89.81 71 CYS A CA 1
ATOM 560 C C . CYS A 1 71 ? -13.595 0.688 15.068 1.00 89.81 71 CYS A C 1
ATOM 562 O O . CYS A 1 71 ? -14.056 0.703 16.203 1.00 89.81 71 CYS A O 1
ATOM 564 N N . GLU A 1 72 ? -13.158 -0.435 14.498 1.00 87.62 72 GLU A N 1
ATOM 565 C CA . GLU A 1 72 ? -13.362 -1.786 15.050 1.00 87.62 72 GLU A CA 1
ATOM 566 C C . GLU A 1 72 ? -12.702 -2.013 16.424 1.00 87.62 72 GLU A C 1
ATOM 568 O O . GLU A 1 72 ? -13.144 -2.852 17.202 1.00 87.62 72 GLU A O 1
ATOM 573 N N . LYS A 1 73 ? -11.639 -1.267 16.758 1.00 87.94 73 LYS A N 1
ATOM 574 C CA . LYS A 1 73 ? -10.889 -1.463 18.016 1.00 87.94 73 LYS A CA 1
ATOM 575 C C . LYS A 1 73 ? -11.326 -0.532 19.148 1.00 87.94 73 LYS A C 1
ATOM 577 O O . LYS A 1 73 ? -11.103 -0.860 20.309 1.00 87.94 73 LYS A O 1
ATOM 582 N N . CYS A 1 74 ? -11.862 0.650 18.839 1.00 89.06 74 CYS A N 1
ATOM 583 C CA . CYS A 1 74 ? -12.188 1.660 19.859 1.00 89.06 74 CYS A CA 1
ATOM 584 C C . CYS A 1 74 ? -13.595 2.249 19.756 1.00 89.06 74 CYS A C 1
ATOM 586 O O . CYS A 1 74 ? -13.910 3.141 20.541 1.00 89.06 74 CYS A O 1
ATOM 588 N N . ASP A 1 75 ? -14.395 1.817 18.778 1.00 86.75 75 ASP A N 1
ATOM 589 C CA . ASP A 1 75 ? -15.764 2.269 18.494 1.00 86.75 75 ASP A CA 1
ATOM 590 C C . ASP A 1 75 ? -15.938 3.786 18.300 1.00 86.75 75 ASP A C 1
ATOM 592 O O . ASP A 1 75 ? -17.053 4.297 18.198 1.00 86.75 75 ASP A O 1
ATOM 596 N N . LYS A 1 76 ? -14.840 4.541 18.199 1.00 86.88 76 LYS A N 1
ATOM 597 C CA . LYS A 1 76 ? -14.862 5.973 17.878 1.00 86.88 76 LYS A CA 1
ATOM 598 C C . LYS A 1 76 ? -15.148 6.177 16.401 1.00 86.88 76 LYS A C 1
ATOM 600 O O . LYS A 1 76 ? -14.863 5.292 15.596 1.00 86.88 76 LYS A O 1
ATOM 605 N N . LEU A 1 77 ? -15.632 7.370 16.057 1.00 84.44 77 LEU A N 1
ATOM 606 C CA . LEU A 1 77 ? -15.864 7.750 14.669 1.00 84.44 77 LEU A CA 1
ATOM 607 C C . LEU A 1 77 ? -14.595 7.533 13.834 1.00 84.44 77 LEU A C 1
ATOM 609 O O . LEU A 1 77 ? -13.535 8.088 14.145 1.00 84.44 77 LEU A O 1
ATOM 613 N N . LEU A 1 78 ? -14.704 6.690 12.809 1.00 81.31 78 LEU A N 1
ATOM 614 C CA . LEU A 1 78 ? -13.625 6.398 11.879 1.00 81.31 78 LEU A CA 1
ATOM 615 C C . LEU A 1 78 ? -13.532 7.567 10.895 1.00 81.31 78 LEU A C 1
ATOM 617 O O . LEU A 1 78 ? -14.229 7.621 9.888 1.00 81.31 78 LEU A O 1
ATOM 621 N N . MET A 1 79 ? -12.704 8.548 11.247 1.00 76.06 79 MET A N 1
ATOM 622 C CA . MET A 1 79 ? -12.318 9.632 10.342 1.00 76.06 79 MET A CA 1
ATOM 623 C C . MET A 1 79 ? -11.313 9.131 9.286 1.00 76.06 79 MET A C 1
ATOM 625 O O . MET A 1 79 ? -11.134 7.922 9.129 1.00 76.06 79 MET A O 1
ATOM 629 N N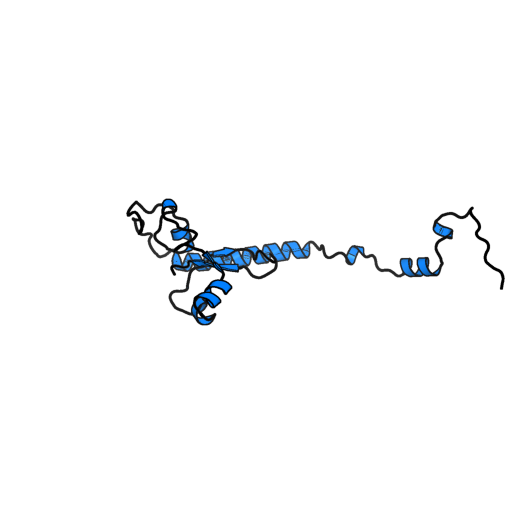 . ASP A 1 80 ? -10.645 10.052 8.583 1.00 74.12 80 ASP A N 1
ATOM 630 C CA . ASP A 1 80 ? -9.579 9.769 7.616 1.00 74.12 80 ASP A CA 1
ATOM 631 C C . ASP A 1 80 ? -8.489 8.877 8.233 1.00 74.12 80 ASP A C 1
ATOM 633 O O . ASP A 1 80 ? -7.581 9.344 8.915 1.00 74.12 80 ASP A O 1
ATOM 637 N N . SER A 1 81 ? -8.613 7.566 8.016 1.00 86.69 81 SER A N 1
ATOM 638 C CA . SER A 1 81 ? -7.656 6.552 8.449 1.00 86.69 81 SER A CA 1
ATOM 639 C C . SER A 1 81 ? -6.778 6.141 7.280 1.00 86.69 81 SER A C 1
ATOM 641 O O . SER A 1 81 ? -7.269 5.808 6.195 1.00 86.69 81 SER A O 1
ATOM 643 N N . TRP A 1 82 ? -5.473 6.059 7.532 1.00 88.56 82 TRP A N 1
ATOM 644 C CA . TRP A 1 82 ? -4.518 5.583 6.538 1.00 88.56 82 TRP A CA 1
ATOM 645 C C . TRP A 1 82 ? -4.776 4.122 6.133 1.00 88.56 82 TRP A C 1
ATOM 647 O O . TRP A 1 82 ? -4.657 3.749 4.962 1.00 88.56 82 TRP A O 1
ATOM 657 N N . LEU A 1 83 ? -5.150 3.281 7.104 1.00 89.75 83 LEU A N 1
ATOM 658 C CA . LEU A 1 83 ? -5.469 1.869 6.875 1.00 89.75 83 LEU A CA 1
ATOM 659 C C . LEU A 1 83 ? -6.760 1.702 6.072 1.00 89.75 83 LEU A C 1
ATOM 661 O O . LEU A 1 83 ? -6.845 0.803 5.230 1.00 89.75 83 LEU A O 1
ATOM 665 N N . TRP A 1 84 ? -7.739 2.581 6.288 1.00 88.75 84 TRP A N 1
ATOM 666 C CA . TRP A 1 84 ? -8.961 2.585 5.498 1.00 88.75 84 TRP A CA 1
ATOM 667 C C . TRP A 1 84 ? -8.666 2.956 4.041 1.00 88.75 84 TRP A C 1
ATOM 669 O O . TRP A 1 84 ? -8.972 2.180 3.135 1.00 88.75 84 TRP A O 1
ATOM 679 N N . GLU A 1 85 ? -7.972 4.074 3.809 1.00 86.62 85 GLU A N 1
ATOM 680 C CA . GLU A 1 85 ? -7.672 4.568 2.459 1.00 86.62 85 GLU A CA 1
ATOM 681 C C . GLU A 1 85 ? -6.940 3.519 1.605 1.00 86.62 85 GLU A C 1
ATOM 683 O O . GLU A 1 85 ? -7.259 3.342 0.428 1.00 86.62 85 GLU A O 1
ATOM 688 N N . ARG A 1 86 ? -5.982 2.784 2.190 1.00 87.62 86 ARG A N 1
ATOM 689 C CA . ARG A 1 86 ? -5.090 1.857 1.463 1.00 87.62 86 ARG A CA 1
ATOM 690 C C . ARG A 1 86 ? -5.501 0.388 1.510 1.00 87.62 86 ARG A C 1
ATOM 692 O O . ARG A 1 86 ? -5.193 -0.342 0.570 1.00 87.62 86 ARG A O 1
ATOM 699 N N . TYR A 1 87 ? -6.184 -0.056 2.565 1.00 89.69 87 TYR A N 1
ATOM 700 C CA . TYR A 1 87 ? -6.514 -1.473 2.767 1.00 89.69 87 TYR A CA 1
ATOM 701 C C . TYR A 1 87 ? -7.997 -1.746 3.063 1.00 89.69 87 TYR A C 1
ATOM 703 O O . TYR A 1 87 ? -8.374 -2.913 3.105 1.00 89.69 87 TYR A O 1
ATOM 711 N N . ASN A 1 88 ? -8.852 -0.717 3.183 1.00 87.94 88 ASN A N 1
ATOM 712 C CA . ASN A 1 88 ? -10.256 -0.822 3.618 1.00 87.94 88 ASN A CA 1
ATOM 713 C C . ASN A 1 88 ? -10.385 -1.525 4.980 1.00 87.94 88 ASN A C 1
ATOM 715 O O . ASN A 1 88 ? -11.355 -2.230 5.248 1.00 87.94 88 ASN A O 1
ATOM 719 N N . CYS A 1 89 ? -9.383 -1.342 5.840 1.00 88.69 89 CYS A N 1
ATOM 720 C CA . CYS A 1 89 ? -9.396 -1.860 7.199 1.00 88.69 89 CYS A CA 1
ATOM 721 C C . CYS A 1 89 ? -9.973 -0.780 8.135 1.00 88.69 89 CYS A C 1
ATOM 723 O O . CYS A 1 89 ? -9.442 0.336 8.152 1.00 88.69 89 CYS A O 1
ATOM 725 N N . PRO A 1 90 ? -11.062 -1.061 8.878 1.00 89.25 90 PRO A N 1
ATOM 726 C CA . PRO A 1 90 ? -11.801 -0.069 9.658 1.00 89.25 90 PRO A CA 1
ATOM 727 C C . PRO A 1 90 ? -11.137 0.236 11.006 1.00 89.25 90 PRO A C 1
ATOM 729 O O . PRO A 1 90 ? -11.729 0.089 12.073 1.00 89.25 90 PRO A O 1
ATOM 732 N N . VAL A 1 91 ? -9.876 0.659 10.966 1.00 90.25 91 VAL A N 1
ATOM 733 C CA . VAL A 1 91 ? -9.061 0.911 12.156 1.00 90.25 91 VAL A CA 1
ATOM 734 C C . VAL A 1 91 ? -8.503 2.322 12.094 1.00 90.25 91 VAL A C 1
ATOM 736 O O . VAL A 1 91 ? -7.901 2.711 11.098 1.00 90.25 91 VAL A O 1
ATOM 739 N N . CYS A 1 92 ? -8.712 3.109 13.148 1.00 90.44 92 CYS A N 1
ATOM 740 C CA . CYS A 1 92 ? -8.160 4.458 13.248 1.00 90.44 92 CYS A CA 1
ATOM 741 C C . CYS A 1 92 ? -6.645 4.418 13.497 1.00 90.44 92 CYS A C 1
ATOM 743 O O . CYS A 1 92 ? -6.123 3.455 14.062 1.00 90.44 92 CYS A O 1
ATOM 745 N N . ASP A 1 93 ? -5.938 5.494 13.153 1.00 88.06 93 ASP A N 1
ATOM 746 C CA . ASP A 1 93 ? -4.477 5.548 13.298 1.00 88.06 93 ASP A CA 1
ATOM 747 C C . ASP A 1 93 ? -4.005 5.411 14.755 1.00 88.06 93 ASP A C 1
ATOM 749 O O . ASP A 1 93 ? -2.908 4.924 15.005 1.00 88.06 93 ASP A O 1
ATOM 753 N N . ALA A 1 94 ? -4.848 5.759 15.733 1.00 88.38 94 ALA A N 1
ATOM 754 C CA . ALA A 1 94 ? -4.546 5.558 17.152 1.00 88.38 94 ALA A CA 1
ATOM 755 C C . ALA A 1 94 ? -4.570 4.078 17.579 1.00 88.38 94 ALA A C 1
ATOM 757 O O . ALA A 1 94 ? -3.909 3.705 18.544 1.00 88.38 94 ALA A O 1
ATOM 758 N N . CYS A 1 95 ? -5.342 3.239 16.884 1.00 89.56 95 CYS A N 1
ATOM 759 C CA . CYS A 1 95 ? -5.450 1.802 17.144 1.00 89.56 95 CYS A CA 1
ATOM 760 C C . CYS A 1 95 ? -4.572 0.960 16.210 1.00 89.56 95 CYS A C 1
ATOM 762 O O . CYS A 1 95 ? -4.557 -0.269 16.320 1.00 89.56 95 CYS A O 1
ATOM 764 N N . ARG A 1 96 ? -3.856 1.607 15.286 1.00 89.75 96 ARG A N 1
ATOM 765 C CA . ARG A 1 96 ? -2.926 0.950 14.380 1.00 89.75 96 ARG A CA 1
ATOM 766 C C . ARG A 1 96 ? -1.768 0.346 15.173 1.00 89.75 96 ARG A C 1
ATOM 768 O O . ARG A 1 96 ? -1.130 1.006 15.986 1.00 89.75 96 ARG A O 1
ATOM 775 N N . ASP A 1 97 ? -1.478 -0.915 14.880 1.00 90.25 97 ASP A N 1
ATOM 776 C CA . ASP A 1 97 ? -0.397 -1.680 15.503 1.00 90.25 97 ASP A CA 1
ATOM 777 C C . ASP A 1 97 ? 0.562 -2.184 14.426 1.00 90.25 97 ASP A C 1
ATOM 779 O O . ASP A 1 97 ? 0.308 -3.193 13.766 1.00 90.25 97 ASP A O 1
ATOM 783 N N . ASP A 1 98 ? 1.677 -1.475 14.261 1.00 87.38 98 ASP A N 1
ATOM 784 C CA . ASP A 1 98 ? 2.681 -1.778 13.240 1.00 87.38 98 ASP A CA 1
ATOM 785 C C . ASP A 1 98 ? 3.429 -3.102 13.484 1.00 87.38 98 ASP A C 1
ATOM 787 O O . ASP A 1 98 ? 4.074 -3.620 12.567 1.00 87.38 98 ASP A O 1
ATOM 791 N N . LYS A 1 99 ? 3.384 -3.661 14.703 1.00 87.50 99 LYS A N 1
ATOM 792 C CA . LYS A 1 99 ? 4.110 -4.895 15.054 1.00 87.50 99 LYS A CA 1
ATOM 793 C C . LYS A 1 99 ? 3.209 -6.126 15.089 1.00 87.50 99 LYS A C 1
ATOM 795 O O . LYS A 1 99 ? 3.698 -7.228 14.825 1.00 87.50 99 LYS A O 1
ATOM 800 N N . GLY A 1 100 ? 1.932 -5.955 15.410 1.00 89.44 100 GLY A N 1
ATOM 801 C CA . GLY A 1 100 ? 0.959 -7.036 15.522 1.00 89.44 100 GLY A CA 1
ATOM 802 C C . GLY A 1 100 ? 0.141 -7.244 14.253 1.00 89.44 100 GLY A C 1
ATOM 803 O O . GLY A 1 100 ? 0.653 -7.717 13.236 1.00 89.44 100 GLY A O 1
ATOM 804 N N . GLU A 1 101 ? -1.157 -6.970 14.358 1.00 87.62 101 GLU A N 1
ATOM 805 C CA . GLU A 1 101 ? -2.177 -7.269 13.341 1.00 87.62 101 GLU A CA 1
ATOM 806 C C . GLU A 1 101 ? -2.048 -6.387 12.094 1.00 87.62 101 GLU A C 1
ATOM 808 O O . GLU A 1 101 ? -2.264 -6.861 10.980 1.00 87.62 101 GLU A O 1
ATOM 813 N N . HIS A 1 102 ? -1.626 -5.132 12.261 1.00 90.19 102 HIS A N 1
ATOM 814 C CA . HIS A 1 102 ? -1.547 -4.151 11.174 1.00 90.19 102 HIS A CA 1
ATOM 815 C C . HIS A 1 102 ? -0.145 -4.053 10.562 1.00 90.19 102 HIS A C 1
ATOM 817 O O . HIS A 1 102 ? 0.182 -3.085 9.871 1.00 90.19 102 HIS A O 1
ATOM 823 N N . LYS A 1 103 ? 0.699 -5.063 10.801 1.00 93.62 103 LYS A N 1
ATOM 824 C CA . LYS A 1 103 ? 2.032 -5.134 10.211 1.00 93.62 103 LYS A CA 1
ATOM 825 C C . LYS A 1 103 ? 1.932 -5.261 8.690 1.00 93.62 103 LYS A C 1
ATOM 827 O O . LYS A 1 103 ? 1.203 -6.104 8.167 1.00 93.62 103 LYS A O 1
ATOM 832 N N . LEU A 1 104 ? 2.725 -4.456 7.991 1.00 93.62 104 LEU A N 1
ATOM 833 C CA . LEU A 1 104 ? 2.907 -4.561 6.549 1.00 93.62 104 LEU A CA 1
ATOM 834 C C . LEU A 1 104 ? 3.963 -5.619 6.236 1.00 93.62 104 LEU A C 1
ATOM 836 O O . LEU A 1 104 ? 5.064 -5.578 6.785 1.00 93.62 104 LEU A O 1
ATOM 840 N N . LEU A 1 105 ? 3.627 -6.551 5.352 1.00 94.50 105 LEU A N 1
ATOM 841 C CA . LEU A 1 105 ? 4.489 -7.651 4.936 1.00 94.50 105 LEU A CA 1
ATOM 842 C C . LEU A 1 105 ? 4.776 -7.558 3.443 1.00 94.50 105 LEU A C 1
ATOM 844 O O . LEU A 1 105 ? 3.874 -7.330 2.633 1.00 94.50 105 LEU A O 1
ATOM 848 N N . ALA A 1 106 ? 6.032 -7.762 3.057 1.00 94.25 106 ALA A N 1
ATOM 849 C CA . ALA A 1 106 ? 6.382 -7.816 1.642 1.00 94.25 106 ALA A CA 1
ATOM 850 C C . ALA A 1 106 ? 5.799 -9.075 0.987 1.00 94.25 106 ALA A C 1
ATOM 852 O O . ALA A 1 106 ? 5.663 -10.117 1.625 1.00 94.25 106 ALA A O 1
ATOM 853 N N . ARG A 1 107 ? 5.516 -9.020 -0.321 1.00 92.69 107 ARG A N 1
ATOM 854 C CA . ARG A 1 107 ? 5.028 -10.184 -1.089 1.00 92.69 107 ARG A CA 1
ATOM 855 C C . ARG A 1 107 ? 5.847 -11.456 -0.835 1.00 92.69 107 ARG A C 1
ATOM 857 O O . ARG A 1 107 ? 5.280 -12.537 -0.734 1.00 92.69 107 ARG A O 1
ATOM 864 N N . THR A 1 108 ? 7.171 -11.339 -0.748 1.00 92.69 108 THR A N 1
ATOM 865 C CA . THR A 1 108 ? 8.077 -12.459 -0.449 1.00 92.69 108 THR A CA 1
ATOM 866 C C . THR A 1 108 ? 7.863 -13.009 0.960 1.00 92.69 108 THR A C 1
ATOM 868 O O . THR A 1 108 ? 7.739 -14.219 1.109 1.00 92.69 108 THR A O 1
ATOM 871 N N . GLU A 1 109 ? 7.742 -12.140 1.965 1.00 93.94 109 GLU A N 1
ATOM 872 C CA . GLU A 1 109 ? 7.487 -12.529 3.357 1.00 93.94 109 GLU A CA 1
ATOM 873 C C . GLU A 1 109 ? 6.123 -13.198 3.529 1.00 93.94 109 GLU A C 1
ATOM 875 O O . GLU A 1 109 ? 6.003 -14.178 4.261 1.00 93.94 109 GLU A O 1
ATOM 880 N N . VAL A 1 110 ? 5.090 -12.706 2.840 1.00 93.69 110 VAL A N 1
ATOM 881 C CA . VAL A 1 110 ? 3.752 -13.309 2.875 1.00 93.69 110 VAL A CA 1
ATOM 882 C C . VAL A 1 110 ? 3.796 -14.731 2.323 1.00 93.69 110 VAL A C 1
ATOM 884 O O . VAL A 1 110 ? 3.293 -15.656 2.958 1.00 93.69 110 VAL A O 1
ATOM 887 N N . LYS A 1 111 ? 4.460 -14.938 1.180 1.00 93.38 111 LYS A N 1
ATOM 888 C CA . LYS A 1 111 ? 4.628 -16.274 0.594 1.00 93.38 111 LYS A CA 1
ATOM 889 C C . LYS A 1 111 ? 5.351 -17.231 1.531 1.00 93.38 111 LYS A C 1
ATOM 891 O O . LYS A 1 111 ? 4.937 -18.375 1.651 1.00 93.38 111 LYS A O 1
ATOM 896 N N . THR A 1 112 ? 6.426 -16.790 2.184 1.00 94.38 112 THR A N 1
ATOM 897 C CA . THR A 1 112 ? 7.203 -17.662 3.075 1.00 94.38 112 THR A CA 1
ATOM 898 C C . THR A 1 112 ? 6.472 -17.940 4.384 1.00 94.38 112 THR A C 1
ATOM 900 O O . THR A 1 112 ? 6.511 -19.063 4.870 1.00 94.38 112 THR A O 1
ATOM 903 N N . THR A 1 113 ? 5.792 -16.938 4.945 1.00 92.81 113 THR A N 1
ATOM 904 C CA . THR A 1 113 ? 5.119 -17.040 6.251 1.00 92.81 113 THR A CA 1
ATOM 905 C C . THR A 1 113 ? 3.810 -17.820 6.156 1.00 92.81 113 THR A C 1
ATOM 907 O O . THR A 1 113 ? 3.516 -18.628 7.030 1.00 92.81 113 THR A O 1
ATOM 910 N N . TYR A 1 114 ? 3.038 -17.599 5.089 1.00 91.69 114 TYR A N 1
ATOM 911 C CA . TYR A 1 114 ? 1.710 -18.193 4.898 1.00 91.69 114 TYR A CA 1
ATOM 912 C C . TYR A 1 114 ? 1.681 -19.304 3.842 1.00 91.69 114 TYR A C 1
ATOM 914 O O . TYR A 1 114 ? 0.613 -19.835 3.547 1.00 91.69 114 TYR A O 1
ATOM 922 N N . LEU A 1 115 ? 2.833 -19.654 3.256 1.00 92.88 115 LEU A N 1
ATOM 923 C CA . LEU A 1 115 ? 2.966 -20.680 2.210 1.00 92.88 115 LEU A CA 1
ATOM 924 C C . LEU A 1 115 ? 2.036 -20.442 1.001 1.00 92.88 115 LEU A C 1
ATOM 926 O O . LEU A 1 115 ? 1.608 -21.380 0.327 1.00 92.88 115 LEU A O 1
ATOM 930 N N . LEU A 1 116 ? 1.719 -19.174 0.723 1.00 91.00 116 LEU A N 1
ATOM 931 C CA . LEU A 1 116 ? 0.846 -18.768 -0.377 1.00 91.00 116 LEU A CA 1
ATOM 932 C C . LEU A 1 116 ? 1.597 -18.759 -1.708 1.00 9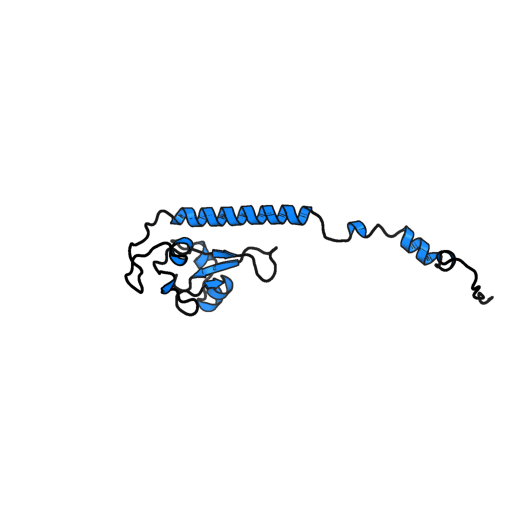1.00 116 LEU A C 1
ATOM 934 O O . LEU A 1 116 ? 2.773 -18.393 -1.783 1.00 91.00 116 LEU A O 1
ATOM 938 N N . LYS A 1 117 ? 0.893 -19.108 -2.787 1.00 91.81 117 LYS A N 1
ATOM 939 C CA . LYS A 1 117 ? 1.425 -19.021 -4.151 1.00 91.81 117 LYS A CA 1
ATOM 940 C C . LYS A 1 117 ? 1.074 -17.680 -4.790 1.00 91.81 117 LYS A C 1
ATOM 942 O O . LYS A 1 117 ? 0.165 -16.976 -4.364 1.00 91.81 117 LYS A O 1
ATOM 947 N N . ASP A 1 118 ? 1.759 -17.351 -5.882 1.00 89.94 118 ASP A N 1
ATOM 948 C CA . ASP A 1 118 ? 1.474 -16.137 -6.659 1.00 89.94 118 ASP A CA 1
ATOM 949 C C . ASP A 1 118 ? 0.033 -16.086 -7.181 1.00 89.94 118 ASP A C 1
ATOM 951 O O . ASP A 1 118 ? -0.603 -15.035 -7.146 1.00 89.94 118 ASP A O 1
ATOM 955 N N . CYS A 1 119 ? -0.513 -17.236 -7.583 1.00 89.69 119 CYS A N 1
ATOM 956 C CA . CYS A 1 119 ? -1.908 -17.348 -7.994 1.00 89.69 119 CYS A CA 1
ATOM 957 C C . CYS A 1 119 ? -2.884 -17.020 -6.859 1.00 89.69 119 CYS A C 1
ATOM 959 O O . CYS A 1 119 ? -3.945 -16.460 -7.116 1.00 89.69 119 CYS A O 1
ATOM 961 N N . ASP A 1 120 ? -2.536 -17.345 -5.613 1.00 88.62 120 ASP A N 1
ATOM 962 C CA . ASP A 1 120 ? -3.407 -17.077 -4.472 1.00 88.62 120 ASP A CA 1
ATOM 963 C C . ASP A 1 120 ? -3.483 -15.577 -4.173 1.00 88.62 120 ASP A C 1
ATOM 965 O O . ASP A 1 120 ? -4.547 -15.087 -3.810 1.00 88.62 120 ASP A O 1
ATOM 969 N N . LEU A 1 121 ? -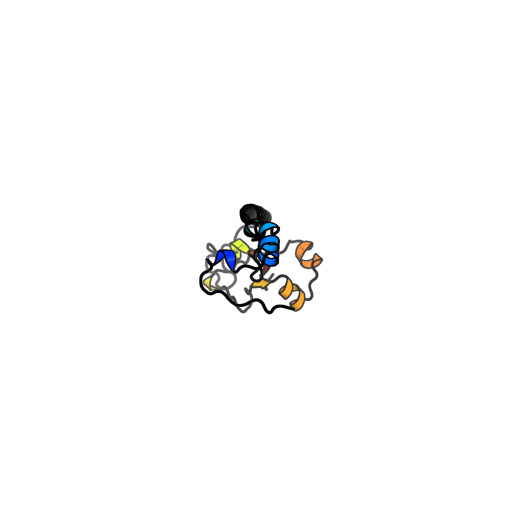2.385 -14.846 -4.387 1.00 88.12 121 LEU A N 1
ATOM 970 C CA . LEU A 1 121 ? -2.319 -13.403 -4.153 1.00 88.12 121 LEU A CA 1
ATOM 971 C C . LEU A 1 121 ? -2.945 -12.581 -5.287 1.00 88.12 121 LEU A C 1
ATOM 973 O O . LEU A 1 121 ? -3.574 -11.561 -5.016 1.00 88.12 121 LEU A O 1
ATOM 977 N N . ASP A 1 122 ? -2.755 -12.992 -6.546 1.00 86.19 122 ASP A N 1
ATOM 978 C CA . ASP A 1 122 ? -3.173 -12.186 -7.701 1.00 86.19 122 ASP A CA 1
ATOM 979 C C . ASP A 1 122 ? -4.538 -12.599 -8.290 1.00 86.19 122 ASP A C 1
ATOM 981 O O . ASP A 1 122 ? -5.216 -11.758 -8.878 1.00 86.19 122 ASP A O 1
ATOM 985 N N . LEU A 1 123 ? -4.951 -13.873 -8.182 1.00 86.38 123 LEU A N 1
ATOM 986 C CA . LEU A 1 123 ? -6.143 -14.386 -8.887 1.00 86.38 123 LEU A CA 1
ATOM 987 C C . LEU A 1 123 ? -7.362 -14.602 -7.989 1.00 86.38 123 LEU A C 1
ATOM 989 O O . LEU A 1 123 ? -8.484 -14.688 -8.501 1.00 86.38 123 LEU A O 1
ATOM 993 N N . ARG A 1 124 ? -7.175 -14.732 -6.669 1.00 86.44 124 ARG A N 1
ATOM 994 C CA . ARG A 1 124 ? -8.308 -14.939 -5.761 1.00 86.44 124 ARG A CA 1
ATOM 995 C C . ARG A 1 124 ? -9.204 -13.705 -5.739 1.00 86.44 124 ARG A C 1
ATOM 997 O O . ARG A 1 124 ? -8.741 -12.569 -5.772 1.00 86.44 124 ARG A O 1
ATOM 1004 N N . LYS A 1 125 ? -10.512 -13.958 -5.700 1.00 83.69 125 LYS A N 1
ATOM 1005 C CA . LYS A 1 125 ? -11.544 -12.935 -5.525 1.00 83.69 125 LYS A CA 1
ATOM 1006 C C . LYS A 1 125 ? -12.001 -12.956 -4.059 1.00 83.69 125 LYS A C 1
ATOM 1008 O O . LYS A 1 125 ? -12.277 -14.051 -3.570 1.00 83.69 125 LYS A O 1
ATOM 1013 N N . PRO A 1 126 ? -12.144 -11.802 -3.388 1.00 83.50 126 PRO A N 1
ATOM 1014 C CA . PRO A 1 126 ? -11.787 -10.458 -3.855 1.00 83.50 126 PRO A CA 1
ATOM 1015 C C . PRO A 1 126 ? -10.258 -10.261 -3.952 1.00 83.50 126 PRO A C 1
ATOM 1017 O O . PRO A 1 126 ? -9.522 -10.895 -3.199 1.00 83.50 126 PRO A O 1
ATOM 1020 N N . PRO A 1 127 ? -9.770 -9.409 -4.877 1.00 83.62 127 PRO A N 1
ATOM 1021 C CA . PRO A 1 127 ? -8.340 -9.144 -5.010 1.00 83.62 127 PRO A CA 1
ATOM 1022 C C . PRO A 1 127 ? -7.793 -8.476 -3.745 1.00 83.62 127 PRO A C 1
ATOM 1024 O O . PRO A 1 127 ? -8.377 -7.515 -3.242 1.00 83.62 127 PRO A O 1
ATOM 1027 N N . LEU A 1 128 ? -6.654 -8.967 -3.254 1.00 87.62 128 LEU A N 1
ATOM 1028 C CA . LEU A 1 128 ? -5.988 -8.402 -2.082 1.00 87.62 128 LEU A CA 1
ATOM 1029 C C . LEU A 1 128 ? -5.422 -7.012 -2.389 1.00 87.62 128 LEU A C 1
ATOM 1031 O O . LEU A 1 128 ? -4.740 -6.810 -3.401 1.00 87.62 128 LEU A O 1
ATOM 1035 N N . ARG A 1 129 ? -5.669 -6.058 -1.485 1.00 88.81 129 ARG A N 1
ATOM 1036 C CA . ARG A 1 129 ? -5.092 -4.712 -1.585 1.00 88.81 129 ARG A CA 1
ATOM 1037 C C . ARG A 1 129 ? -3.626 -4.741 -1.182 1.00 88.81 129 ARG A C 1
ATOM 1039 O O . ARG A 1 129 ? -3.233 -5.467 -0.276 1.00 88.81 129 ARG A O 1
ATOM 1046 N N . TYR A 1 130 ? -2.826 -3.924 -1.849 1.00 91.44 130 TYR A N 1
ATOM 1047 C CA . TYR A 1 130 ? -1.419 -3.766 -1.529 1.00 91.44 130 TYR A CA 1
ATOM 1048 C C . TYR A 1 130 ? -0.995 -2.312 -1.694 1.00 91.44 130 TYR A C 1
ATOM 1050 O O . TYR A 1 130 ? -1.562 -1.568 -2.498 1.00 91.44 130 TYR A O 1
ATOM 1058 N N . TRP A 1 131 ? 0.057 -1.935 -0.976 1.00 91.44 131 TRP A N 1
ATOM 1059 C CA . TRP A 1 131 ? 0.757 -0.676 -1.178 1.00 91.44 131 TRP A CA 1
ATOM 1060 C C . TRP A 1 131 ? 2.047 -0.917 -1.964 1.00 91.44 131 TRP A C 1
ATOM 1062 O O . TRP A 1 131 ? 2.935 -1.648 -1.515 1.00 91.44 131 TRP A O 1
ATOM 1072 N N . ALA A 1 132 ? 2.136 -0.335 -3.160 1.00 91.75 132 ALA A N 1
ATOM 1073 C CA . ALA A 1 132 ? 3.348 -0.363 -3.968 1.00 91.75 132 ALA A CA 1
ATOM 1074 C C . ALA A 1 132 ? 4.362 0.679 -3.467 1.00 91.75 132 ALA A C 1
ATOM 1076 O O . ALA A 1 132 ? 4.044 1.862 -3.354 1.00 91.75 132 ALA A O 1
ATOM 1077 N N . LYS A 1 133 ? 5.594 0.242 -3.195 1.00 91.12 133 LYS A N 1
ATOM 1078 C CA . LYS A 1 133 ? 6.726 1.103 -2.824 1.00 91.12 133 LYS A CA 1
ATOM 1079 C C . LYS A 1 133 ? 7.951 0.745 -3.661 1.00 91.12 133 LYS A C 1
ATOM 1081 O O . LYS A 1 133 ? 8.120 -0.410 -4.044 1.00 91.12 133 LYS A O 1
ATOM 1086 N N . LYS A 1 134 ? 8.840 1.710 -3.909 1.00 90.88 134 LYS A N 1
ATOM 1087 C CA . LYS A 1 134 ? 10.126 1.442 -4.565 1.00 90.88 134 LYS A CA 1
ATOM 1088 C C . LYS A 1 134 ? 10.910 0.371 -3.817 1.00 90.88 134 LYS A C 1
ATOM 1090 O O . LYS A 1 134 ? 10.898 0.315 -2.584 1.00 90.88 134 LYS A O 1
ATOM 1095 N N . ASN A 1 135 ? 11.568 -0.495 -4.580 1.00 91.31 135 ASN A N 1
ATOM 1096 C CA . ASN A 1 135 ? 12.362 -1.568 -4.012 1.00 91.31 135 ASN A CA 1
ATOM 1097 C C . ASN A 1 135 ? 13.594 -0.973 -3.298 1.00 91.31 135 ASN A C 1
ATOM 1099 O O . ASN A 1 135 ? 14.361 -0.250 -3.935 1.00 91.31 135 ASN A O 1
ATOM 1103 N N . PRO A 1 136 ? 13.798 -1.262 -1.998 1.00 90.62 136 PRO A N 1
ATOM 1104 C CA . PRO A 1 136 ? 14.890 -0.679 -1.219 1.00 90.62 136 PRO A CA 1
ATOM 1105 C C . PRO A 1 136 ? 16.283 -1.121 -1.686 1.00 90.62 136 PRO A C 1
ATOM 1107 O O . PRO A 1 136 ? 17.253 -0.426 -1.407 1.00 90.62 136 PRO A O 1
ATOM 1110 N N . HIS A 1 137 ? 16.401 -2.255 -2.384 1.00 86.44 137 HIS A N 1
ATOM 1111 C CA . HIS A 1 137 ? 17.687 -2.726 -2.902 1.00 86.44 137 HIS A CA 1
ATOM 1112 C C . HIS A 1 137 ? 18.110 -1.997 -4.176 1.00 86.44 137 HIS A C 1
ATOM 1114 O O . HIS A 1 137 ? 19.288 -1.708 -4.356 1.00 86.44 137 HIS A O 1
ATOM 1120 N N . ASN A 1 138 ? 17.162 -1.735 -5.077 1.00 85.81 138 ASN A N 1
ATOM 1121 C CA . ASN A 1 138 ? 17.415 -0.991 -6.302 1.00 85.81 138 ASN A CA 1
ATOM 1122 C C . ASN A 1 138 ? 16.105 -0.357 -6.800 1.00 85.81 138 ASN A C 1
ATOM 1124 O O . ASN A 1 138 ? 15.184 -1.097 -7.158 1.00 85.81 138 ASN A O 1
ATOM 1128 N N . PRO A 1 139 ? 16.013 0.981 -6.891 1.00 84.31 139 PRO A N 1
ATOM 1129 C CA . PRO A 1 139 ? 14.812 1.663 -7.373 1.00 84.31 139 PRO A CA 1
ATOM 1130 C C . PRO A 1 139 ? 14.483 1.366 -8.845 1.00 84.31 139 PRO A C 1
ATOM 1132 O O . PRO A 1 139 ? 13.341 1.577 -9.252 1.00 84.31 139 PRO A O 1
ATOM 1135 N N . ARG A 1 140 ? 15.444 0.849 -9.632 1.00 80.62 140 ARG A N 1
ATOM 1136 C CA . ARG A 1 140 ? 15.219 0.402 -11.019 1.00 80.62 140 ARG A CA 1
ATOM 1137 C C . ARG A 1 140 ? 14.501 -0.950 -11.112 1.00 80.62 140 ARG A C 1
ATOM 1139 O O . ARG A 1 140 ? 14.023 -1.304 -12.192 1.00 80.62 140 ARG A O 1
ATOM 1146 N N . TYR A 1 141 ? 14.448 -1.728 -10.027 1.00 85.75 141 TYR A N 1
ATOM 1147 C CA . TYR A 1 141 ? 13.674 -2.971 -9.984 1.00 85.75 141 TYR A CA 1
ATOM 1148 C C . TYR A 1 141 ? 12.173 -2.691 -9.913 1.00 85.75 141 TYR A C 1
ATOM 1150 O O . TYR A 1 141 ? 11.733 -1.572 -9.662 1.00 85.75 141 TYR A O 1
ATOM 1158 N N . GLY A 1 142 ? 11.375 -3.736 -10.139 1.00 86.94 142 GLY A N 1
ATOM 1159 C CA . GLY A 1 142 ? 9.930 -3.651 -9.965 1.00 86.94 142 GLY A CA 1
ATOM 1160 C C . GLY A 1 142 ? 9.553 -3.227 -8.544 1.00 86.94 142 GLY A C 1
ATOM 1161 O O . GLY A 1 142 ? 10.217 -3.611 -7.575 1.00 86.94 142 GLY A O 1
ATOM 1162 N N . ASP A 1 143 ? 8.475 -2.452 -8.436 1.00 91.00 143 ASP A N 1
ATOM 1163 C CA . ASP A 1 143 ? 7.973 -1.972 -7.152 1.00 91.00 143 ASP A CA 1
ATOM 1164 C C . ASP A 1 143 ? 7.623 -3.148 -6.224 1.00 91.00 143 ASP A C 1
ATOM 1166 O O . ASP A 1 143 ? 7.030 -4.159 -6.620 1.00 91.00 143 ASP A O 1
ATOM 1170 N N . MET A 1 144 ? 7.990 -3.000 -4.956 1.00 93.00 144 MET A N 1
ATOM 1171 C CA . MET A 1 144 ? 7.650 -3.928 -3.893 1.00 93.00 144 MET A CA 1
ATOM 1172 C C . MET A 1 144 ? 6.180 -3.756 -3.514 1.00 93.00 144 MET A C 1
ATOM 1174 O O . MET A 1 144 ? 5.730 -2.650 -3.221 1.00 93.00 144 MET A O 1
ATOM 1178 N N . LYS A 1 145 ? 5.443 -4.867 -3.465 1.00 92.94 145 LYS A N 1
ATOM 1179 C CA . LYS A 1 145 ? 4.071 -4.905 -2.949 1.00 92.94 145 LYS A CA 1
ATOM 1180 C C . LYS A 1 145 ? 4.081 -5.241 -1.461 1.00 92.94 145 LYS A C 1
ATOM 1182 O O . LYS A 1 145 ? 4.624 -6.282 -1.077 1.00 92.94 145 LYS A O 1
ATOM 1187 N N . LEU A 1 146 ? 3.473 -4.372 -0.661 1.00 94.38 146 LEU A N 1
ATOM 1188 C CA . LEU A 1 146 ? 3.247 -4.554 0.768 1.00 94.38 146 LEU A CA 1
ATOM 1189 C C . LEU A 1 146 ? 1.782 -4.922 1.008 1.00 94.38 146 LEU A C 1
ATOM 1191 O O . LEU A 1 146 ? 0.892 -4.201 0.565 1.00 94.38 146 LEU A O 1
ATOM 1195 N N . TYR A 1 147 ? 1.549 -6.031 1.694 1.00 93.75 147 TYR A N 1
ATOM 1196 C CA . TYR A 1 147 ? 0.228 -6.516 2.088 1.00 93.75 147 TYR A CA 1
ATOM 1197 C C . TYR A 1 147 ? 0.034 -6.319 3.588 1.00 93.75 147 TYR A C 1
ATOM 1199 O O . TYR A 1 147 ? 1.007 -6.304 4.346 1.00 93.75 147 TYR A O 1
ATOM 1207 N N . LEU A 1 148 ? -1.213 -6.176 4.024 1.00 93.38 148 LEU A N 1
ATOM 1208 C CA . LEU A 1 148 ? -1.536 -6.064 5.441 1.00 93.38 148 LEU A CA 1
ATOM 1209 C C . LEU A 1 148 ? -1.700 -7.468 6.035 1.00 93.38 148 LEU A C 1
ATOM 1211 O O . LEU A 1 148 ? -2.379 -8.309 5.459 1.00 93.38 148 LEU A O 1
ATOM 1215 N N . LYS A 1 149 ? -1.079 -7.733 7.186 1.00 92.62 149 LYS A N 1
ATOM 1216 C CA . LYS A 1 149 ? -1.055 -9.071 7.799 1.00 92.62 149 LYS A CA 1
ATOM 1217 C C . LYS A 1 149 ? -2.442 -9.632 8.156 1.00 92.62 149 LYS A C 1
ATOM 1219 O O . LYS A 1 149 ? -2.599 -10.848 8.183 1.00 92.62 149 LYS A O 1
ATOM 1224 N N . CYS A 1 150 ? -3.410 -8.776 8.480 1.00 89.75 150 CYS A N 1
ATOM 1225 C CA . CYS A 1 150 ? -4.763 -9.193 8.857 1.00 89.75 150 CYS A CA 1
ATOM 1226 C C . CYS A 1 150 ? -5.709 -9.472 7.673 1.00 89.75 150 CYS A C 1
ATOM 1228 O O . CYS A 1 150 ? -6.844 -9.875 7.920 1.00 89.75 150 CYS A O 1
ATOM 1230 N N . GLN A 1 151 ? -5.268 -9.253 6.426 1.00 86.75 151 GLN A N 1
ATOM 1231 C CA . GLN A 1 151 ? -6.022 -9.602 5.212 1.00 86.75 151 GLN A CA 1
ATOM 1232 C C . GLN A 1 151 ? -5.942 -11.097 4.904 1.00 86.75 151 GLN A C 1
ATOM 1234 O O . GLN A 1 151 ? -6.963 -11.633 4.421 1.00 86.75 151 GLN A O 1
#

Sequence (151 aa):
MPKRGYNPSASEEDKIPIVEKLYRENQESDAVGGGFCDDDDEVQERREQISEMRQKRADAIHSSIKAPDNCEKCDKLLMDSWLWERYNCPVCDACRDDKGEHKLLARTEVKTTYLLKDCDLDLRKPPLRYWAKKNPHNPRYGDMKLYLKCQ